Protein AF-A0A5C6AQI1-F1 (afdb_monomer_lite)

Sequence (149 aa):
MFELQLELLSVDSQEARRKAISALALGGSAATLGASMITVLMIALGFLLHEQADLTVGLSLLIVCAVTLVLIVTLAGIAFRLLRAASSALAETKSEFLENLRWIKATIISPDTSARNQLRSESYPDPVEANGRSYHAASTASPPFPKQR

Organism: NCBI:txid2714738

InterPro domains:
  IPR009937 Putative Actinobacterial Holin-X, holin superfamily III [PF07332] (2-105)

Secondary structure (DSSP, 8-state):
-HHHHHHHHHHHHHHHHHHHHHHHHHHHHHHHHHHHHHHHHHHHHHHHHHHHHT--HHHHHHHHHHHHHHHHHHHHHHHHHHHHHHHHHHHHHHHHHHHHHHHHHHHHH-GGG-HHHHHHHTTS--GGGTTSS-------PPPPPPPP-

Radius of gyration: 37.09 Å; chains: 1; bounding box: 64×40×115 Å

pLDDT: mean 79.41, std 15.71, range [46.97, 96.94]

Structure (mmCIF, N/CA/C/O backbone):
data_AF-A0A5C6AQI1-F1
#
_entry.id   AF-A0A5C6AQI1-F1
#
loop_
_atom_site.group_PDB
_atom_site.id
_atom_site.type_symbol
_atom_site.label_atom_id
_atom_site.label_alt_id
_atom_site.label_comp_id
_atom_site.label_asym_id
_atom_site.label_entity_id
_atom_site.label_seq_id
_atom_site.pdbx_PDB_ins_code
_atom_site.Cartn_x
_atom_site.Cartn_y
_atom_site.Cartn_z
_atom_site.occupancy
_atom_site.B_iso_or_equiv
_atom_site.auth_seq_id
_atom_site.auth_comp_id
_atom_site.auth_asym_id
_atom_site.auth_atom_id
_atom_site.pdbx_PDB_model_num
ATOM 1 N N . MET A 1 1 ? 24.741 11.919 -33.990 1.00 58.88 1 MET A N 1
ATOM 2 C CA . MET A 1 1 ? 23.283 11.649 -33.879 1.00 58.88 1 MET A CA 1
ATOM 3 C C . MET A 1 1 ? 22.924 10.908 -32.589 1.00 58.88 1 MET A C 1
ATOM 5 O O . MET A 1 1 ? 21.888 11.213 -32.023 1.00 58.88 1 MET A O 1
ATOM 9 N N . PHE A 1 2 ? 23.753 9.975 -32.099 1.00 71.56 2 PHE A N 1
ATOM 10 C CA . PHE A 1 2 ? 23.437 9.179 -30.901 1.00 71.56 2 PHE A CA 1
ATOM 11 C C . PHE A 1 2 ? 23.648 9.920 -29.561 1.00 71.56 2 PHE A C 1
ATOM 13 O O . PHE A 1 2 ? 22.877 9.714 -28.632 1.00 71.56 2 PHE A O 1
ATOM 20 N N . GLU A 1 3 ? 24.627 10.832 -29.469 1.00 75.69 3 GLU A N 1
ATOM 21 C CA . GLU A 1 3 ? 24.870 11.648 -28.259 1.00 75.69 3 GLU A CA 1
ATOM 22 C C . GLU A 1 3 ? 23.649 12.474 -27.837 1.00 75.69 3 GLU A C 1
ATOM 24 O O . GLU A 1 3 ? 23.249 12.428 -26.680 1.00 75.69 3 GLU A O 1
ATOM 29 N N . LEU A 1 4 ? 22.988 13.135 -28.792 1.00 73.25 4 LEU A N 1
ATOM 30 C CA . LEU A 1 4 ? 21.784 13.936 -28.536 1.00 73.25 4 LEU A CA 1
ATOM 31 C C . LEU A 1 4 ? 20.601 13.098 -28.019 1.00 73.25 4 LEU A C 1
ATOM 33 O O . LEU A 1 4 ? 19.808 13.574 -27.213 1.00 73.25 4 LEU A O 1
ATOM 37 N N . GLN A 1 5 ? 20.474 11.843 -28.461 1.00 75.25 5 GLN A N 1
ATOM 38 C CA . GLN A 1 5 ? 19.408 10.946 -27.998 1.00 75.25 5 GLN A CA 1
ATOM 39 C C . GLN A 1 5 ? 19.675 10.432 -26.577 1.00 75.25 5 GLN A C 1
ATOM 41 O O . GLN A 1 5 ? 18.743 10.310 -25.783 1.00 75.25 5 GLN A O 1
ATOM 46 N N . LEU A 1 6 ? 20.942 10.181 -26.231 1.00 79.81 6 LEU A N 1
ATOM 47 C CA . LEU A 1 6 ? 21.338 9.836 -24.863 1.00 79.81 6 LEU A CA 1
ATOM 48 C C . LEU A 1 6 ? 21.149 11.006 -23.894 1.00 79.81 6 LEU A C 1
ATOM 50 O O . LEU A 1 6 ? 20.737 10.791 -22.755 1.00 79.81 6 LEU A O 1
ATOM 54 N N . GLU A 1 7 ? 21.404 12.233 -24.341 1.00 83.94 7 GLU A N 1
ATOM 55 C CA . GLU A 1 7 ? 21.215 13.432 -23.525 1.00 83.94 7 GLU A CA 1
ATOM 56 C C . GLU A 1 7 ? 19.731 13.666 -23.199 1.00 83.94 7 GLU A C 1
ATOM 58 O O . GLU A 1 7 ? 19.378 13.852 -22.034 1.00 83.94 7 GLU A O 1
ATOM 63 N N . LEU A 1 8 ? 18.844 13.517 -24.190 1.00 85.06 8 LEU A N 1
ATOM 64 C CA . LEU A 1 8 ? 17.389 13.550 -23.991 1.00 85.06 8 LEU A CA 1
ATOM 65 C C . LEU A 1 8 ? 16.904 12.463 -23.020 1.00 85.06 8 LEU A C 1
ATOM 67 O O . LEU A 1 8 ? 16.111 12.748 -22.124 1.00 85.06 8 LEU A O 1
ATOM 71 N N . LEU A 1 9 ? 17.412 11.235 -23.154 1.00 82.81 9 LEU A N 1
ATOM 72 C CA . LEU A 1 9 ? 17.029 10.119 -22.285 1.00 82.81 9 LEU A CA 1
ATOM 73 C C . LEU A 1 9 ? 17.532 10.304 -20.843 1.00 82.81 9 LEU A C 1
ATOM 75 O O . LEU A 1 9 ? 16.841 9.947 -19.888 1.00 82.81 9 LEU A O 1
ATOM 79 N N . SER A 1 10 ? 18.713 10.903 -20.670 1.00 85.12 10 SER A N 1
ATOM 80 C CA . SER A 1 10 ? 19.253 11.263 -19.356 1.00 85.12 10 SER A CA 1
ATOM 81 C C . SER A 1 10 ? 18.373 12.300 -18.655 1.00 85.12 10 SER A C 1
ATOM 83 O O . SER A 1 10 ? 17.993 12.098 -17.498 1.00 85.12 10 SER A O 1
ATOM 85 N N . VAL A 1 11 ? 17.974 13.362 -19.363 1.00 86.88 11 VAL A N 1
ATOM 86 C CA . VAL A 1 11 ? 17.087 14.405 -18.820 1.00 86.88 11 VAL A CA 1
ATOM 87 C C . VAL A 1 11 ? 15.717 13.827 -18.452 1.00 86.88 11 VAL A C 1
ATOM 89 O O . VAL A 1 11 ? 15.241 14.052 -17.336 1.00 86.88 11 VAL A O 1
ATOM 92 N N . ASP A 1 12 ? 15.128 13.004 -19.324 1.00 84.62 12 ASP A N 1
ATOM 93 C CA . ASP A 1 12 ? 13.826 12.376 -19.063 1.00 84.62 12 ASP A CA 1
ATOM 94 C C . ASP A 1 12 ? 13.881 11.428 -17.849 1.00 84.62 12 ASP A C 1
ATOM 96 O O . ASP A 1 12 ? 13.004 11.440 -16.980 1.00 84.62 12 ASP A O 1
ATOM 100 N N . SER A 1 13 ? 14.982 10.682 -17.691 1.00 82.31 13 SER A N 1
ATOM 101 C CA . SER A 1 13 ? 15.189 9.816 -16.523 1.00 82.31 13 SER A CA 1
ATOM 102 C C . SER A 1 13 ? 15.266 10.593 -15.200 1.00 82.31 13 SER A C 1
ATOM 104 O O . SER A 1 13 ? 14.750 10.133 -14.174 1.00 82.31 13 SER A O 1
ATOM 106 N N . GLN A 1 14 ? 15.870 11.787 -15.202 1.00 88.62 14 GLN A N 1
ATOM 107 C CA . GLN A 1 14 ? 15.960 12.637 -14.014 1.00 88.62 14 GLN A CA 1
ATOM 108 C C . GLN A 1 14 ? 14.598 13.223 -13.641 1.00 88.62 14 GLN A C 1
ATOM 110 O O . GLN A 1 14 ? 14.233 13.226 -12.458 1.00 88.62 14 GLN A O 1
ATOM 115 N N . GLU A 1 15 ? 13.821 13.672 -14.628 1.00 88.94 15 GLU A N 1
ATOM 116 C CA . GLU A 1 15 ? 12.462 14.156 -14.392 1.00 88.94 15 GLU A CA 1
ATOM 117 C C . GLU A 1 15 ? 11.542 13.053 -13.870 1.00 88.94 15 GLU A C 1
ATOM 119 O O . GLU A 1 15 ? 10.841 13.256 -12.869 1.00 88.94 15 GLU A O 1
ATOM 124 N N . ALA A 1 16 ? 11.574 11.876 -14.499 1.00 85.56 16 ALA A N 1
ATOM 125 C CA . ALA A 1 16 ? 10.802 10.717 -14.073 1.00 85.56 16 ALA A CA 1
ATOM 126 C C . ALA A 1 16 ? 11.163 10.308 -12.639 1.00 85.56 16 ALA A C 1
ATOM 128 O O . ALA A 1 16 ? 10.276 10.109 -11.803 1.00 85.56 16 ALA A O 1
ATOM 129 N N . ARG A 1 17 ? 12.461 10.271 -12.308 1.00 89.06 17 ARG A N 1
ATOM 130 C CA . ARG A 1 17 ? 12.933 9.970 -10.951 1.00 89.06 17 ARG A CA 1
ATOM 131 C C . ARG A 1 17 ? 12.435 10.993 -9.933 1.00 89.06 1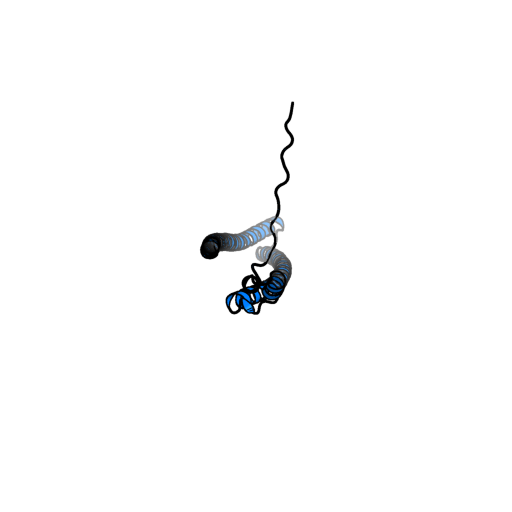7 ARG A C 1
ATOM 133 O O . ARG A 1 17 ? 11.979 10.598 -8.861 1.00 89.06 17 ARG A O 1
ATOM 140 N N . ARG A 1 18 ? 12.492 12.292 -10.245 1.00 90.81 18 ARG A N 1
ATOM 141 C CA . ARG A 1 18 ? 12.015 13.345 -9.332 1.00 90.81 18 ARG A CA 1
ATOM 142 C C . ARG A 1 18 ? 10.517 13.209 -9.070 1.00 90.81 18 ARG A C 1
ATOM 144 O O . ARG A 1 18 ? 10.103 13.228 -7.913 1.00 90.81 18 ARG A O 1
ATOM 151 N N . LYS A 1 19 ? 9.724 12.999 -10.126 1.00 88.56 19 LYS A N 1
ATOM 152 C CA . LYS A 1 19 ? 8.274 12.769 -10.022 1.00 88.56 19 LYS A CA 1
ATOM 153 C C . LYS A 1 19 ? 7.966 11.519 -9.192 1.00 88.56 19 LYS A C 1
ATOM 155 O O . LYS A 1 19 ? 7.110 11.581 -8.314 1.00 88.56 19 LYS A O 1
ATOM 160 N N . ALA A 1 20 ? 8.703 10.428 -9.399 1.00 88.06 20 ALA A N 1
ATOM 161 C CA . ALA A 1 20 ? 8.543 9.198 -8.625 1.00 88.06 20 ALA A CA 1
ATOM 162 C C . ALA A 1 20 ? 8.859 9.398 -7.134 1.00 88.06 20 ALA A C 1
ATOM 164 O O . ALA A 1 20 ? 8.094 8.950 -6.284 1.00 88.06 20 ALA A O 1
ATOM 165 N N . ILE A 1 21 ? 9.940 10.112 -6.800 1.00 92.81 21 ILE A N 1
ATOM 166 C CA . ILE A 1 21 ? 10.298 10.410 -5.403 1.00 92.81 21 ILE A CA 1
ATOM 167 C C . ILE A 1 21 ? 9.224 11.281 -4.744 1.00 92.81 21 ILE A C 1
ATOM 169 O O . ILE A 1 21 ? 8.803 10.982 -3.628 1.00 92.81 21 ILE A O 1
ATOM 173 N N . SER A 1 22 ? 8.744 12.326 -5.423 1.00 91.12 22 SER A N 1
ATOM 174 C CA . SER A 1 22 ? 7.669 13.174 -4.894 1.00 91.12 22 SER A CA 1
ATOM 175 C C . SER A 1 22 ? 6.368 12.397 -4.691 1.00 91.12 22 SER A C 1
ATOM 177 O O . SER A 1 22 ? 5.730 12.549 -3.651 1.00 91.12 22 SER A O 1
ATOM 179 N N . ALA A 1 23 ? 5.996 11.532 -5.638 1.00 89.38 23 ALA A N 1
ATOM 180 C CA . ALA A 1 23 ? 4.824 10.670 -5.512 1.00 89.38 23 ALA A CA 1
ATOM 181 C C . ALA A 1 23 ? 4.963 9.678 -4.347 1.00 89.38 23 ALA A C 1
ATOM 183 O O . ALA A 1 23 ? 4.015 9.496 -3.590 1.00 89.38 23 ALA A O 1
ATOM 184 N N . LEU A 1 24 ? 6.146 9.087 -4.155 1.00 93.00 24 LEU A N 1
ATOM 185 C CA . LEU A 1 24 ? 6.429 8.208 -3.017 1.00 93.00 24 LEU A CA 1
ATOM 186 C C . LEU A 1 24 ? 6.370 8.954 -1.682 1.00 93.00 24 LEU A C 1
ATOM 188 O O . LEU A 1 24 ? 5.805 8.433 -0.725 1.00 93.00 24 LEU A O 1
ATOM 192 N N . ALA A 1 25 ? 6.913 10.171 -1.610 1.00 94.06 25 ALA A N 1
ATOM 193 C CA . ALA A 1 25 ? 6.890 10.978 -0.394 1.00 94.06 25 ALA A CA 1
ATOM 194 C C . ALA A 1 25 ? 5.460 11.394 -0.012 1.00 94.06 25 ALA A C 1
ATOM 196 O O . ALA A 1 25 ? 5.058 11.213 1.135 1.00 94.06 25 ALA A O 1
ATOM 197 N N . LEU A 1 26 ? 4.683 11.902 -0.977 1.00 93.44 26 LEU A N 1
ATOM 198 C CA . LEU A 1 26 ? 3.281 12.286 -0.773 1.00 93.44 26 LEU A CA 1
ATOM 199 C C . LEU A 1 26 ? 2.387 11.076 -0.494 1.00 93.44 26 LEU A C 1
ATOM 201 O O . LEU A 1 26 ? 1.540 11.123 0.391 1.00 93.44 26 LEU A O 1
ATOM 205 N N . GLY A 1 27 ? 2.582 9.979 -1.225 1.00 91.44 27 GLY A N 1
ATOM 206 C CA . GLY A 1 27 ? 1.845 8.739 -1.002 1.00 91.44 27 GLY A CA 1
ATOM 207 C C . GLY A 1 27 ? 2.151 8.140 0.369 1.00 91.44 27 GLY A C 1
ATOM 208 O O . GLY A 1 27 ? 1.236 7.736 1.081 1.00 91.44 27 GLY A O 1
ATOM 209 N N . GLY A 1 28 ? 3.424 8.141 0.772 1.00 92.50 28 GLY A N 1
ATOM 210 C CA . GLY A 1 28 ? 3.859 7.674 2.085 1.00 92.50 28 GLY A CA 1
ATOM 211 C C . GLY A 1 28 ? 3.282 8.510 3.226 1.00 92.50 28 GLY A C 1
ATOM 212 O O . GLY A 1 28 ? 2.757 7.941 4.180 1.00 92.50 28 GLY A O 1
ATOM 213 N N . SER A 1 29 ? 3.318 9.842 3.121 1.00 92.38 29 SER A N 1
ATOM 214 C CA . SER A 1 29 ? 2.749 10.724 4.148 1.00 92.38 29 SER A CA 1
ATOM 215 C C . SER A 1 29 ? 1.223 10.641 4.218 1.00 92.38 29 SER A C 1
ATOM 217 O O . SER A 1 29 ? 0.660 10.595 5.309 1.00 92.38 29 SER A O 1
ATOM 219 N N . ALA A 1 30 ? 0.538 10.553 3.077 1.00 90.44 30 ALA A N 1
ATOM 220 C CA . ALA A 1 30 ? -0.904 10.330 3.048 1.00 90.44 30 ALA A CA 1
ATOM 221 C C . ALA A 1 30 ? -1.277 8.979 3.678 1.00 90.44 30 ALA A C 1
ATOM 223 O O . ALA A 1 30 ? -2.241 8.902 4.438 1.00 90.44 30 ALA A O 1
ATOM 224 N N . ALA A 1 31 ? -0.497 7.925 3.415 1.00 90.00 31 ALA A N 1
ATOM 225 C CA . ALA A 1 31 ? -0.724 6.605 3.994 1.00 90.00 31 ALA A CA 1
ATOM 226 C C . ALA A 1 31 ? -0.525 6.593 5.518 1.00 90.00 31 ALA A C 1
ATOM 228 O O . ALA A 1 31 ? -1.354 6.023 6.228 1.00 90.00 31 ALA A O 1
ATOM 229 N N . THR A 1 32 ? 0.527 7.236 6.038 1.00 92.00 32 THR A N 1
ATOM 230 C CA . THR A 1 32 ? 0.760 7.306 7.491 1.00 92.00 32 THR A CA 1
ATOM 231 C C . THR A 1 32 ? -0.311 8.131 8.195 1.00 92.00 32 THR A C 1
ATOM 233 O O . THR A 1 32 ? -0.861 7.674 9.195 1.00 92.00 32 THR A O 1
ATOM 236 N N . LEU A 1 33 ? -0.673 9.295 7.646 1.00 91.81 33 LEU A N 1
ATOM 237 C CA . LEU A 1 33 ? -1.749 10.129 8.188 1.00 91.81 33 LEU A CA 1
ATOM 238 C C . LEU A 1 33 ? -3.101 9.413 8.144 1.00 91.81 33 LEU A C 1
ATOM 240 O O . LEU A 1 33 ? -3.837 9.427 9.130 1.00 91.81 33 LEU A O 1
ATOM 244 N N . GLY A 1 34 ? -3.411 8.740 7.034 1.00 89.81 34 GLY A N 1
ATOM 245 C CA . GLY A 1 34 ? -4.622 7.935 6.899 1.00 89.81 34 GLY A CA 1
ATOM 246 C C . GLY A 1 34 ? -4.681 6.813 7.935 1.00 89.81 34 GLY A C 1
ATOM 247 O O . GLY A 1 34 ? -5.700 6.647 8.602 1.00 89.81 34 GLY A O 1
ATOM 248 N N . ALA A 1 35 ? -3.572 6.097 8.144 1.00 89.75 35 ALA A N 1
ATOM 249 C CA . ALA A 1 35 ? -3.486 5.052 9.162 1.00 89.75 35 ALA A CA 1
ATOM 250 C C . ALA A 1 35 ? -3.712 5.601 10.582 1.00 89.75 35 ALA A C 1
ATOM 252 O O . ALA A 1 35 ? -4.447 4.996 11.363 1.00 89.75 35 ALA A O 1
ATOM 253 N N . SER A 1 36 ? -3.144 6.766 10.910 1.00 92.19 36 SER A N 1
ATOM 254 C CA . SER A 1 36 ? -3.382 7.431 12.198 1.00 92.19 36 SER A CA 1
ATOM 255 C C . SER A 1 36 ? -4.827 7.909 12.362 1.00 92.19 36 SER A C 1
ATOM 257 O O . SER A 1 36 ? -5.379 7.837 13.454 1.00 92.19 36 SER A O 1
ATOM 259 N N . MET A 1 37 ? -5.474 8.373 11.293 1.00 93.00 37 MET A N 1
ATOM 260 C CA . MET A 1 37 ? -6.872 8.803 11.361 1.00 93.00 37 MET A CA 1
ATOM 261 C C . MET A 1 37 ? -7.821 7.623 11.603 1.00 93.00 37 MET A C 1
ATOM 263 O O . MET A 1 37 ? -8.800 7.768 12.334 1.00 93.00 37 MET A O 1
ATOM 267 N N . ILE A 1 38 ? -7.509 6.443 11.053 1.00 92.56 38 ILE A N 1
ATOM 268 C CA . ILE A 1 38 ? -8.295 5.221 11.272 1.00 92.56 38 ILE A CA 1
ATOM 269 C C . ILE A 1 38 ? -8.327 4.846 12.759 1.00 92.56 38 ILE A C 1
ATOM 271 O O . ILE A 1 38 ? -9.396 4.510 13.264 1.00 92.56 38 ILE A O 1
ATOM 275 N N . THR A 1 39 ? -7.210 4.943 13.489 1.00 91.62 39 THR A N 1
ATOM 276 C CA . THR A 1 39 ? -7.193 4.585 14.921 1.00 91.62 39 THR A CA 1
ATOM 277 C C . THR A 1 39 ? -8.046 5.536 15.760 1.00 91.62 39 THR A C 1
ATOM 279 O O . THR A 1 39 ? -8.813 5.084 16.609 1.00 91.62 39 THR A O 1
ATOM 282 N N . VAL A 1 40 ? -7.983 6.842 15.482 1.00 94.25 40 VAL A N 1
ATOM 283 C CA . VAL A 1 40 ? -8.838 7.845 16.140 1.00 94.25 40 VAL A CA 1
ATOM 284 C C . VAL A 1 40 ? -10.311 7.602 15.809 1.00 94.25 40 VAL A C 1
ATOM 286 O O . VAL A 1 40 ? -11.158 7.639 16.702 1.00 94.25 40 VAL A O 1
ATOM 289 N N . LEU A 1 41 ? -10.620 7.292 14.547 1.00 93.50 41 LEU A N 1
ATOM 290 C CA . LEU A 1 41 ? -11.980 6.997 14.105 1.00 93.50 41 LEU A CA 1
ATOM 291 C C . LEU A 1 41 ? -12.547 5.745 14.788 1.00 93.50 41 LEU A C 1
ATOM 293 O O . LEU A 1 41 ? -13.707 5.755 15.188 1.00 93.50 41 LEU A O 1
ATOM 297 N N . MET A 1 42 ? -11.744 4.693 14.971 1.00 92.75 42 MET A N 1
ATOM 298 C CA . MET A 1 42 ? -12.161 3.490 15.703 1.00 92.75 42 MET A CA 1
ATOM 299 C C . MET A 1 42 ? -12.533 3.801 17.155 1.00 92.75 42 MET A C 1
ATOM 301 O O . MET A 1 42 ? -13.546 3.307 17.648 1.00 92.75 42 MET A O 1
ATOM 305 N N . ILE A 1 43 ? -11.745 4.639 17.834 1.00 94.25 43 ILE A N 1
ATOM 306 C CA . ILE A 1 43 ? -12.041 5.061 19.209 1.00 94.25 43 ILE A CA 1
ATOM 307 C C . ILE A 1 43 ? -13.345 5.868 19.237 1.00 94.25 43 ILE A C 1
ATOM 309 O O . ILE A 1 43 ? -14.237 5.554 20.024 1.00 94.25 43 ILE A O 1
ATOM 313 N N . ALA A 1 44 ? -13.489 6.855 18.348 1.00 94.56 44 ALA A N 1
ATOM 314 C CA . ALA A 1 44 ? -14.693 7.680 18.252 1.00 94.56 44 ALA A CA 1
ATOM 315 C C . ALA A 1 44 ? -15.953 6.843 17.961 1.00 94.56 44 ALA A C 1
ATOM 317 O O . ALA A 1 44 ? -16.981 7.034 18.607 1.00 94.56 44 ALA A O 1
ATOM 318 N N . LEU A 1 45 ? -15.862 5.871 17.047 1.00 94.44 45 LEU A N 1
ATOM 319 C CA . LEU A 1 45 ? -16.945 4.929 16.751 1.00 94.44 45 LEU A CA 1
ATOM 320 C C . LEU A 1 45 ? -17.285 4.039 17.948 1.00 94.44 45 LEU A C 1
ATOM 322 O O . LEU A 1 45 ? -18.458 3.759 18.178 1.00 94.44 45 LEU A O 1
ATOM 326 N N . GLY A 1 46 ? -16.287 3.607 18.720 1.00 93.94 46 GLY A N 1
ATOM 327 C CA . GLY A 1 46 ? -16.510 2.827 19.936 1.00 93.94 46 GLY A CA 1
ATOM 328 C C . GLY A 1 46 ? -17.318 3.595 20.979 1.00 93.94 46 GLY A C 1
ATOM 329 O O . GLY A 1 46 ? -18.261 3.045 21.547 1.00 93.94 46 GLY A O 1
ATOM 330 N N . PHE A 1 47 ? -16.996 4.875 21.182 1.00 95.00 47 PHE A N 1
ATOM 331 C CA . PHE A 1 47 ? -17.767 5.753 22.066 1.00 95.00 47 PHE A CA 1
ATOM 332 C C . PHE A 1 47 ? -19.174 6.030 21.533 1.00 95.00 47 PHE A C 1
ATOM 334 O O . PHE A 1 47 ? -20.136 5.927 22.287 1.00 95.00 47 PHE A O 1
ATOM 341 N N . LEU A 1 48 ? -19.311 6.295 20.233 1.00 94.81 48 LEU A N 1
ATOM 342 C CA . LEU A 1 48 ? -20.619 6.507 19.611 1.00 94.81 48 LEU A CA 1
ATOM 343 C C . LEU A 1 48 ? -21.524 5.271 19.747 1.00 94.81 48 LEU A C 1
ATOM 345 O O . LEU A 1 48 ? -22.714 5.390 20.025 1.00 94.81 48 LEU A O 1
ATOM 349 N N . LEU A 1 49 ? -20.961 4.072 19.575 1.00 94.19 49 LEU A N 1
ATOM 350 C CA . LEU A 1 49 ? -21.696 2.816 19.723 1.00 94.19 49 LEU A CA 1
ATOM 351 C C . LEU A 1 49 ? -22.072 2.543 21.184 1.00 94.19 49 LEU A C 1
ATOM 353 O O . LEU A 1 49 ? -23.158 2.038 21.448 1.00 94.19 49 LEU A O 1
ATOM 357 N N . HIS A 1 50 ? -21.188 2.879 22.127 1.00 95.31 50 HIS A N 1
ATOM 358 C CA . HIS A 1 50 ? -21.482 2.825 23.559 1.00 95.31 50 HIS A CA 1
ATOM 359 C C . HIS A 1 50 ? -22.701 3.681 23.920 1.00 95.31 50 HIS A C 1
ATOM 361 O O . HIS A 1 50 ? -23.606 3.171 24.573 1.00 95.31 50 HIS A O 1
ATOM 367 N N . GLU A 1 51 ? -22.751 4.923 23.439 1.00 94.19 51 GLU A N 1
ATOM 368 C CA . GLU A 1 51 ? -23.838 5.859 23.740 1.00 94.19 51 GLU A CA 1
ATOM 369 C C . GLU A 1 51 ? -25.181 5.420 23.137 1.00 94.19 51 GLU A C 1
ATOM 371 O O . GLU A 1 51 ? -26.216 5.523 23.786 1.00 94.19 51 GLU A O 1
ATOM 376 N N . GLN A 1 52 ? -25.174 4.877 21.917 1.00 96.50 52 GLN A N 1
ATOM 377 C CA . GLN A 1 52 ? -26.412 4.513 21.218 1.00 96.50 52 GLN A CA 1
ATOM 378 C C . GLN A 1 52 ? -26.980 3.144 21.607 1.00 96.50 52 GLN A C 1
ATOM 380 O O . GLN A 1 52 ? -28.182 2.919 21.476 1.00 96.50 52 GLN A O 1
ATOM 385 N N . ALA A 1 53 ? -26.130 2.203 22.024 1.00 94.25 53 ALA A N 1
ATOM 386 C CA . ALA A 1 53 ? -26.534 0.822 22.294 1.00 94.25 53 ALA A CA 1
ATOM 387 C C . ALA A 1 53 ? -26.586 0.474 23.791 1.00 94.25 53 ALA A C 1
ATOM 389 O O . ALA A 1 53 ? -26.877 -0.674 24.123 1.00 94.25 53 ALA A O 1
ATOM 390 N N . ASP A 1 54 ? -26.278 1.434 24.673 1.00 94.69 54 ASP A N 1
ATOM 391 C CA . ASP A 1 54 ? -26.238 1.271 26.138 1.00 94.69 54 ASP A CA 1
ATOM 392 C C . ASP A 1 54 ? -25.353 0.081 26.586 1.00 94.69 54 ASP A C 1
ATOM 394 O O . ASP A 1 54 ? -25.582 -0.609 27.582 1.00 94.69 54 ASP A O 1
ATOM 398 N N . LEU A 1 55 ? -24.328 -0.212 25.779 1.00 93.62 55 LEU A N 1
ATOM 399 C CA . LEU A 1 55 ? -23.372 -1.296 26.000 1.00 93.62 55 LEU A CA 1
ATOM 400 C C . LEU A 1 55 ? -22.297 -0.861 26.994 1.00 93.62 55 LEU A C 1
ATOM 402 O O . LEU A 1 55 ? -22.107 0.320 27.240 1.00 93.62 55 LEU A O 1
ATOM 406 N N . THR A 1 56 ? -21.496 -1.785 27.522 1.00 95.75 56 THR A N 1
ATOM 407 C CA . THR A 1 56 ? -20.280 -1.379 28.244 1.00 95.75 56 THR A CA 1
ATOM 408 C C . THR A 1 56 ? -19.228 -0.858 27.260 1.00 95.75 56 THR A C 1
ATOM 410 O O . THR A 1 56 ? -19.085 -1.385 26.156 1.00 95.75 56 THR A O 1
ATOM 413 N N . VAL A 1 57 ? -18.441 0.145 27.670 1.00 93.88 57 VAL A N 1
ATOM 414 C CA . VAL A 1 57 ? -17.388 0.760 26.830 1.00 93.88 57 VAL A CA 1
ATOM 415 C C . VAL A 1 57 ? -16.448 -0.293 26.230 1.00 93.88 57 VAL A C 1
ATOM 417 O O . VAL A 1 57 ? -16.098 -0.230 25.051 1.00 93.88 57 VAL A O 1
ATOM 420 N N . GLY A 1 58 ? -16.073 -1.299 27.028 1.00 93.62 58 GLY A N 1
ATOM 421 C CA . GLY A 1 58 ? -15.203 -2.385 26.581 1.00 93.62 58 GLY A CA 1
ATOM 422 C C . GLY A 1 58 ? -15.816 -3.222 25.456 1.00 93.62 58 GLY A C 1
ATOM 423 O O . GLY A 1 58 ? -15.122 -3.545 24.494 1.00 93.62 58 GLY A O 1
ATOM 424 N N . LEU A 1 59 ? -17.113 -3.537 25.538 1.00 94.88 59 LEU A N 1
ATOM 425 C CA . LEU A 1 59 ? -17.802 -4.346 24.531 1.00 94.88 59 LEU A CA 1
ATOM 426 C C . LEU A 1 59 ? -17.963 -3.563 23.218 1.00 94.88 59 LEU A C 1
ATOM 428 O O . LEU A 1 59 ? -17.675 -4.103 22.150 1.00 94.88 59 LEU A O 1
ATOM 432 N N . SER A 1 60 ? -18.307 -2.274 23.290 1.00 95.00 60 SER A N 1
ATOM 433 C CA . SER A 1 60 ? -18.405 -1.407 22.107 1.00 95.00 60 SER A CA 1
ATOM 434 C C . SER A 1 60 ? -17.080 -1.281 21.355 1.00 95.00 60 SER A C 1
ATOM 436 O O . SER A 1 60 ? -17.045 -1.446 20.134 1.00 95.00 60 SER A O 1
ATOM 438 N N . LEU A 1 61 ? -15.971 -1.054 22.070 1.00 92.81 61 LEU A N 1
ATOM 439 C CA . LEU A 1 61 ? -14.638 -0.996 21.459 1.00 92.81 61 LEU A CA 1
ATOM 440 C C . LEU A 1 61 ? -14.235 -2.337 20.831 1.00 92.81 61 LEU A C 1
ATOM 442 O O . LEU A 1 61 ? -13.630 -2.351 19.758 1.00 92.81 61 LEU 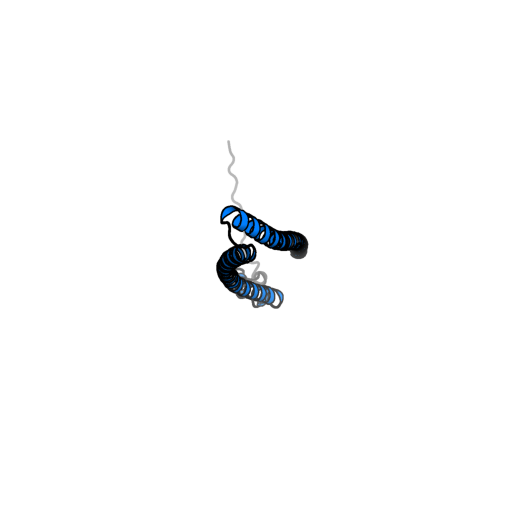A O 1
ATOM 446 N N . LEU A 1 62 ? -14.596 -3.460 21.461 1.00 94.25 62 LEU A N 1
ATOM 447 C CA . LEU A 1 62 ? -14.301 -4.796 20.942 1.00 94.25 62 LEU A CA 1
ATOM 448 C C . LEU A 1 62 ? -15.072 -5.076 19.644 1.00 94.25 62 LEU A C 1
ATOM 450 O O . LEU A 1 62 ? -14.470 -5.556 18.682 1.00 94.25 62 LEU A O 1
ATOM 454 N N . ILE A 1 63 ? -16.360 -4.717 19.575 1.00 95.00 63 ILE A N 1
ATOM 455 C CA . ILE A 1 63 ? -17.168 -4.846 18.350 1.00 95.00 63 ILE A CA 1
ATOM 456 C C . ILE A 1 63 ? -16.566 -4.016 17.216 1.00 95.00 63 ILE A C 1
ATOM 458 O O . I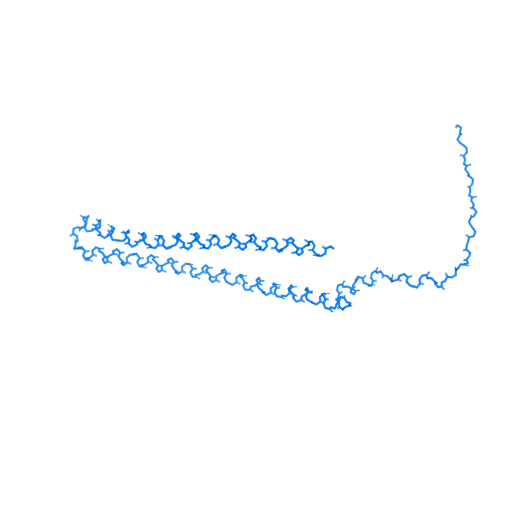LE A 1 63 ? -16.340 -4.547 16.127 1.00 95.00 63 ILE A O 1
ATOM 462 N N . VAL A 1 64 ? -16.278 -2.733 17.462 1.00 95.56 64 VAL A N 1
ATOM 463 C CA . VAL A 1 64 ? -15.691 -1.858 16.435 1.00 95.56 64 VAL A CA 1
ATOM 464 C C . VAL A 1 64 ? -14.351 -2.418 15.964 1.00 95.56 64 VAL A C 1
ATOM 466 O O . VAL A 1 64 ? -14.128 -2.526 14.761 1.00 95.56 64 VAL A O 1
ATOM 469 N N . CYS A 1 65 ? -13.498 -2.869 16.888 1.00 92.44 65 CYS A N 1
ATOM 470 C CA . CYS A 1 65 ? -12.225 -3.501 16.556 1.00 92.44 65 CYS A CA 1
ATOM 471 C C . CYS A 1 65 ? -12.397 -4.742 15.670 1.00 92.44 65 CYS A C 1
ATOM 473 O O . CYS A 1 65 ? -11.735 -4.853 14.637 1.00 92.44 65 CYS A O 1
ATOM 475 N N . ALA A 1 66 ? -13.323 -5.639 16.019 1.00 95.06 66 ALA A N 1
ATOM 476 C CA . ALA A 1 66 ? -13.601 -6.840 15.238 1.00 95.06 66 ALA A CA 1
ATOM 477 C C . ALA A 1 66 ? -14.086 -6.505 13.817 1.00 95.06 66 ALA A C 1
ATOM 479 O O . ALA A 1 66 ? -13.584 -7.070 12.843 1.00 95.06 66 ALA A O 1
ATOM 480 N N . VAL A 1 67 ? -15.010 -5.550 13.678 1.00 95.69 67 VAL A N 1
ATOM 481 C CA . VAL A 1 67 ? -15.525 -5.114 12.370 1.00 95.69 67 VAL A CA 1
ATOM 482 C C . VAL A 1 67 ? -14.418 -4.478 11.528 1.00 95.69 67 VAL A C 1
ATOM 484 O O . VAL A 1 67 ? -14.244 -4.840 10.362 1.00 95.69 67 VAL A O 1
ATOM 487 N N . THR A 1 68 ? -13.626 -3.571 12.104 1.00 91.81 68 THR A N 1
ATOM 488 C CA . THR A 1 68 ? -12.523 -2.927 11.380 1.00 91.81 68 THR A CA 1
ATOM 489 C C . THR A 1 68 ? -11.449 -3.934 10.972 1.00 91.81 68 THR A C 1
ATOM 491 O O . THR A 1 68 ? -10.936 -3.850 9.857 1.00 91.81 68 THR A O 1
ATOM 494 N N . LEU A 1 69 ? -11.144 -4.927 11.810 1.00 92.19 69 LEU A N 1
ATOM 495 C CA . LEU A 1 69 ? -10.197 -5.991 11.474 1.00 92.19 69 LEU A CA 1
ATOM 496 C C . LEU A 1 69 ? -10.663 -6.799 10.253 1.00 92.19 69 LEU A C 1
ATOM 498 O O . LEU A 1 69 ? -9.873 -7.041 9.341 1.00 92.19 69 LEU A O 1
ATOM 502 N N . VAL A 1 70 ? -11.946 -7.167 10.190 1.00 96.94 70 VAL A N 1
ATOM 503 C CA . VAL A 1 70 ? -12.520 -7.871 9.027 1.00 96.94 70 VAL A CA 1
ATOM 504 C C . VAL A 1 70 ? -12.399 -7.023 7.755 1.00 96.94 70 VAL A C 1
ATOM 506 O O . VAL A 1 70 ? -12.000 -7.530 6.700 1.00 96.94 70 VAL A O 1
ATOM 509 N N . LEU A 1 71 ? -12.671 -5.719 7.844 1.00 94.00 71 LEU A N 1
ATOM 510 C CA . LEU A 1 71 ? -12.494 -4.795 6.719 1.00 94.00 71 LEU A CA 1
ATOM 511 C C . LEU A 1 71 ? -11.026 -4.698 6.277 1.00 94.00 71 LEU A C 1
ATOM 513 O O . LEU A 1 71 ? -10.738 -4.760 5.083 1.00 94.00 71 LEU A O 1
ATOM 517 N N . ILE A 1 72 ? -10.083 -4.615 7.216 1.00 91.25 72 ILE A N 1
ATOM 518 C CA . ILE A 1 72 ? -8.650 -4.571 6.896 1.00 91.25 72 ILE A CA 1
ATOM 519 C C . ILE A 1 72 ? -8.211 -5.865 6.203 1.00 91.25 72 ILE A C 1
ATOM 521 O O . ILE A 1 72 ? -7.534 -5.804 5.178 1.00 91.25 72 ILE A O 1
ATOM 525 N N . VAL A 1 73 ? -8.610 -7.033 6.713 1.00 95.12 73 VAL A N 1
ATOM 526 C CA . VAL A 1 73 ? -8.241 -8.334 6.130 1.00 95.12 73 VAL A CA 1
ATOM 527 C C . VAL A 1 73 ? -8.782 -8.480 4.706 1.00 95.12 73 VAL A C 1
ATOM 529 O O . VAL A 1 73 ? -8.063 -8.938 3.814 1.00 95.12 73 VAL A O 1
ATOM 532 N N . THR A 1 74 ? -10.026 -8.063 4.462 1.00 96.69 74 THR A N 1
ATOM 533 C CA . THR A 1 74 ? -10.632 -8.127 3.121 1.00 96.69 74 THR A CA 1
ATOM 534 C C . THR A 1 74 ? -9.938 -7.187 2.135 1.00 96.69 74 THR A C 1
ATOM 536 O O . THR A 1 74 ? -9.559 -7.623 1.044 1.00 96.69 74 THR A O 1
ATOM 539 N N . LEU A 1 75 ? -9.682 -5.936 2.530 1.00 93.62 75 LEU A N 1
ATOM 540 C CA . LEU A 1 75 ? -8.941 -4.968 1.716 1.00 93.62 75 LEU A CA 1
ATOM 541 C C . LEU A 1 75 ? -7.507 -5.430 1.438 1.00 93.62 75 LEU A C 1
ATOM 543 O O . LEU A 1 75 ? -7.064 -5.384 0.290 1.00 93.62 75 LEU A O 1
ATOM 547 N N . ALA A 1 76 ? -6.798 -5.935 2.451 1.00 89.62 76 ALA A N 1
ATOM 548 C CA . ALA A 1 76 ? -5.448 -6.472 2.299 1.00 89.62 76 ALA A CA 1
ATOM 549 C C . ALA A 1 76 ? -5.422 -7.667 1.334 1.00 89.62 76 ALA A C 1
ATOM 551 O O . ALA A 1 76 ? -4.537 -7.757 0.483 1.00 89.62 76 ALA A O 1
ATOM 552 N N . GLY A 1 77 ? -6.423 -8.550 1.401 1.00 94.88 77 GLY A N 1
ATOM 553 C CA . GLY A 1 77 ? -6.574 -9.662 0.463 1.00 94.88 77 GLY A CA 1
ATOM 554 C C . GLY A 1 77 ? -6.770 -9.205 -0.988 1.00 94.88 77 GLY A C 1
ATOM 555 O O . GLY A 1 77 ? -6.163 -9.773 -1.900 1.00 94.88 77 GLY A O 1
ATOM 556 N N . ILE A 1 7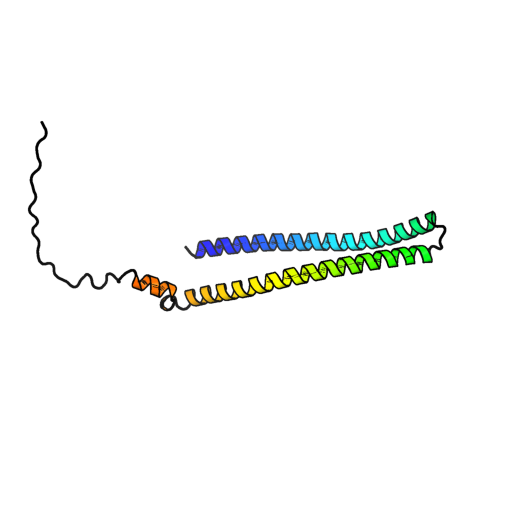8 ? -7.576 -8.163 -1.217 1.00 95.50 78 ILE A N 1
ATOM 557 C CA . ILE A 1 78 ? -7.773 -7.568 -2.550 1.00 95.50 78 ILE A CA 1
ATOM 558 C C . ILE A 1 78 ? -6.479 -6.907 -3.036 1.00 95.50 78 ILE A C 1
ATOM 560 O O . ILE A 1 78 ? -6.027 -7.189 -4.148 1.00 95.50 78 ILE A O 1
ATOM 564 N N . ALA A 1 79 ? -5.846 -6.085 -2.198 1.00 89.69 79 ALA A N 1
ATOM 565 C CA . ALA A 1 79 ? -4.592 -5.411 -2.522 1.00 89.69 79 ALA A CA 1
ATOM 566 C C . ALA A 1 79 ? -3.487 -6.415 -2.880 1.00 89.69 79 ALA A C 1
ATOM 568 O O . ALA A 1 79 ? -2.788 -6.243 -3.877 1.00 89.69 79 ALA A O 1
ATOM 569 N N . PHE A 1 80 ? -3.377 -7.513 -2.130 1.00 94.00 80 PHE A N 1
ATOM 570 C CA . PHE A 1 80 ? -2.417 -8.577 -2.407 1.00 94.00 80 PHE A CA 1
ATOM 571 C C . PHE A 1 80 ? -2.673 -9.269 -3.754 1.00 94.00 80 PHE A C 1
ATOM 573 O O . PHE A 1 80 ? -1.729 -9.562 -4.491 1.00 94.00 80 PHE A O 1
ATOM 580 N N . ARG A 1 81 ? -3.942 -9.502 -4.117 1.00 94.50 81 ARG A N 1
ATOM 581 C CA . ARG A 1 81 ? -4.306 -10.051 -5.435 1.00 94.50 81 ARG A CA 1
ATOM 582 C C . ARG A 1 81 ? -3.917 -9.108 -6.571 1.00 94.50 81 ARG A C 1
ATOM 584 O O . ARG A 1 81 ? -3.310 -9.559 -7.540 1.00 94.50 81 ARG A O 1
ATOM 591 N N . LEU A 1 82 ? -4.212 -7.817 -6.432 1.00 90.06 82 LEU A N 1
ATOM 592 C CA . LEU A 1 82 ? -3.840 -6.805 -7.424 1.00 90.06 82 LEU A CA 1
ATOM 593 C C . LEU A 1 82 ? -2.320 -6.675 -7.557 1.00 90.06 82 LEU A C 1
ATOM 595 O O . LEU A 1 82 ? -1.800 -6.629 -8.670 1.00 90.06 82 LEU A O 1
ATOM 599 N N . LEU A 1 83 ? -1.597 -6.697 -6.436 1.00 89.50 83 LEU A N 1
ATOM 600 C CA . LEU A 1 83 ? -0.139 -6.633 -6.432 1.00 89.50 83 LEU A CA 1
ATOM 601 C C . LEU A 1 83 ? 0.489 -7.850 -7.126 1.00 89.50 83 LEU A C 1
ATOM 603 O O . LEU A 1 83 ? 1.460 -7.700 -7.869 1.00 89.50 83 LEU A O 1
ATOM 607 N N . ARG A 1 84 ? -0.079 -9.048 -6.931 1.00 90.69 84 ARG A N 1
ATOM 608 C CA . ARG A 1 84 ? 0.340 -10.259 -7.653 1.00 90.69 84 ARG A CA 1
ATOM 609 C C . ARG A 1 84 ? 0.104 -10.144 -9.156 1.00 90.69 84 ARG A C 1
ATOM 611 O O . ARG A 1 84 ? 1.005 -10.478 -9.920 1.00 90.69 84 ARG A O 1
ATOM 618 N N . ALA A 1 85 ? -1.060 -9.645 -9.572 1.00 86.94 85 ALA A N 1
ATOM 619 C CA . ALA A 1 85 ? -1.368 -9.435 -10.986 1.00 86.94 85 ALA A CA 1
ATOM 620 C C . ALA A 1 85 ? -0.396 -8.428 -11.630 1.00 86.94 85 ALA A C 1
ATOM 622 O O . ALA A 1 85 ? 0.201 -8.721 -12.664 1.00 86.94 85 ALA A O 1
ATOM 623 N N . ALA A 1 86 ? -0.151 -7.293 -10.969 1.00 85.69 86 ALA A N 1
ATOM 624 C CA . ALA A 1 86 ? 0.804 -6.288 -11.434 1.00 85.69 86 ALA A CA 1
ATOM 625 C C . ALA A 1 86 ? 2.242 -6.832 -11.503 1.00 85.69 86 ALA A C 1
ATOM 627 O O . ALA A 1 86 ? 2.958 -6.585 -12.470 1.00 85.69 86 ALA A O 1
ATOM 628 N N . SER A 1 87 ? 2.661 -7.616 -10.506 1.00 85.06 87 SER A N 1
ATOM 629 C CA . SER A 1 87 ? 3.995 -8.233 -10.493 1.00 85.06 87 SER A CA 1
ATOM 630 C C . SER A 1 87 ? 4.174 -9.258 -11.614 1.00 85.06 87 SER A C 1
ATOM 632 O O . SER A 1 87 ? 5.259 -9.335 -12.184 1.00 85.06 87 SER A O 1
ATOM 634 N N . SER A 1 88 ? 3.124 -10.018 -11.945 1.00 83.88 88 SER A N 1
ATOM 635 C CA . SER A 1 88 ? 3.133 -10.951 -13.078 1.00 83.88 88 SER A CA 1
ATOM 636 C C . SER A 1 88 ? 3.290 -10.212 -14.406 1.00 83.88 88 SER A C 1
ATOM 638 O O . SER A 1 88 ? 4.155 -10.572 -15.195 1.00 83.88 88 SER A O 1
ATOM 640 N N . ALA A 1 89 ? 2.525 -9.136 -14.618 1.00 79.81 89 ALA A N 1
ATOM 641 C CA . ALA A 1 89 ? 2.641 -8.313 -15.824 1.00 79.81 89 ALA A CA 1
ATOM 642 C C . ALA A 1 89 ? 4.047 -7.698 -15.966 1.00 79.81 89 ALA A C 1
ATOM 644 O O . ALA A 1 89 ? 4.638 -7.703 -17.042 1.00 79.81 89 ALA A O 1
ATOM 645 N N 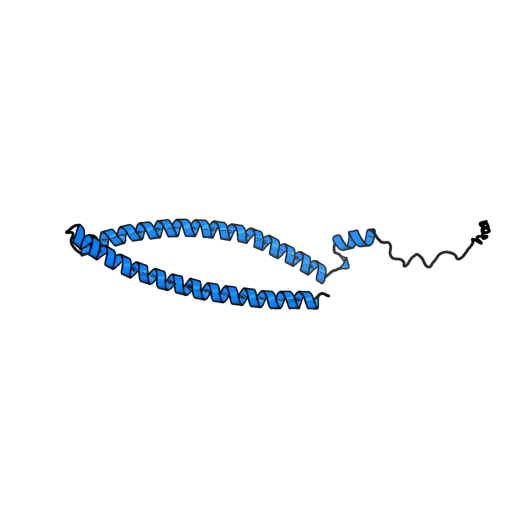. LEU A 1 90 ? 4.636 -7.239 -14.857 1.00 80.75 90 LEU A N 1
ATOM 646 C CA . LEU A 1 90 ? 6.002 -6.710 -14.848 1.00 80.75 90 LEU A CA 1
ATOM 647 C C . LEU A 1 90 ? 7.071 -7.776 -15.135 1.00 80.75 90 LEU A C 1
ATOM 649 O O . LEU A 1 90 ? 8.161 -7.422 -15.586 1.00 80.75 90 LEU A O 1
ATOM 653 N N . ALA A 1 91 ? 6.814 -9.057 -14.854 1.00 77.62 91 ALA A N 1
ATOM 654 C CA . ALA A 1 91 ? 7.765 -10.128 -15.144 1.00 77.62 91 ALA A CA 1
ATOM 655 C C . ALA A 1 91 ? 7.936 -10.332 -16.659 1.00 77.62 91 ALA A C 1
ATOM 657 O O . ALA A 1 91 ? 9.072 -10.445 -17.120 1.00 77.62 91 ALA A O 1
ATOM 658 N N . GLU A 1 92 ? 6.841 -10.273 -17.421 1.00 74.44 92 GLU A N 1
ATOM 659 C CA . GLU A 1 92 ? 6.862 -10.317 -18.892 1.00 74.44 92 GLU A CA 1
ATOM 660 C C . GLU A 1 92 ? 7.603 -9.100 -19.470 1.00 74.44 92 GLU A C 1
ATOM 662 O O . GLU A 1 92 ? 8.519 -9.248 -20.283 1.00 74.44 92 GLU A O 1
ATOM 667 N N . THR A 1 93 ? 7.324 -7.894 -18.956 1.00 75.94 93 THR A N 1
ATOM 668 C CA . THR A 1 93 ? 8.020 -6.672 -19.401 1.00 75.94 93 THR A CA 1
ATOM 669 C C . THR A 1 93 ? 9.526 -6.721 -19.114 1.00 75.94 93 THR A C 1
ATOM 671 O O . THR A 1 93 ? 10.330 -6.222 -19.902 1.00 75.94 93 THR A O 1
ATOM 674 N N . LYS A 1 94 ? 9.947 -7.339 -18.000 1.00 74.62 94 LYS A N 1
ATOM 675 C CA . LYS A 1 94 ? 11.373 -7.509 -17.672 1.00 74.62 94 LYS A CA 1
ATOM 676 C C . LYS A 1 94 ? 12.084 -8.447 -18.644 1.00 74.62 94 LYS A C 1
ATOM 678 O O . LYS A 1 94 ? 13.220 -8.148 -19.011 1.00 74.62 94 LYS A O 1
ATOM 683 N N . SER A 1 95 ? 11.458 -9.556 -19.050 1.00 78.12 95 SER A N 1
ATOM 684 C CA . SER A 1 95 ? 12.066 -10.463 -20.033 1.00 78.12 95 SER A CA 1
ATOM 685 C C . SER A 1 95 ? 12.231 -9.796 -21.395 1.00 78.12 95 SER A C 1
ATOM 687 O O . SER A 1 95 ? 13.318 -9.870 -21.966 1.00 78.12 95 SER A O 1
ATOM 689 N N . GLU A 1 96 ? 11.219 -9.059 -21.862 1.00 80.06 96 GLU A N 1
ATOM 690 C CA . GLU A 1 96 ? 11.304 -8.319 -23.126 1.00 80.06 96 GLU A CA 1
ATOM 691 C C . GLU A 1 96 ? 12.358 -7.206 -23.060 1.00 80.06 96 GLU A C 1
ATOM 693 O O . GLU A 1 96 ? 13.129 -7.005 -23.997 1.00 80.06 96 GLU A O 1
ATOM 698 N N . PHE A 1 97 ? 12.464 -6.511 -21.924 1.00 77.19 97 PHE A N 1
ATOM 699 C CA . PHE A 1 97 ? 13.483 -5.484 -21.719 1.00 77.19 97 PHE A CA 1
ATOM 700 C C . PHE A 1 97 ? 14.911 -6.055 -21.724 1.00 77.19 97 PHE A C 1
ATOM 702 O O . PHE A 1 97 ? 15.806 -5.471 -22.340 1.00 77.19 97 PHE A O 1
ATOM 709 N N . LEU A 1 98 ? 15.137 -7.205 -21.078 1.00 82.00 98 LEU A N 1
ATOM 710 C CA . LEU A 1 98 ? 16.435 -7.892 -21.089 1.00 82.00 98 LEU A CA 1
ATOM 711 C C . LEU A 1 98 ? 16.804 -8.401 -22.483 1.00 82.00 98 LEU A C 1
ATOM 713 O O . LEU A 1 98 ? 17.969 -8.315 -22.881 1.00 82.00 98 LEU A O 1
ATOM 717 N N . GLU A 1 99 ? 15.828 -8.906 -23.233 1.00 80.69 99 GLU A N 1
ATOM 718 C CA . GLU A 1 99 ? 16.042 -9.330 -24.609 1.00 80.69 99 GLU A CA 1
ATOM 719 C C . GLU A 1 99 ? 16.394 -8.137 -25.503 1.00 80.69 99 GLU A C 1
ATOM 721 O O . GLU A 1 99 ? 17.430 -8.166 -26.172 1.00 80.69 99 GLU A O 1
ATOM 726 N N . ASN A 1 100 ? 15.628 -7.048 -25.431 1.00 79.25 100 ASN A N 1
ATOM 727 C CA . ASN A 1 100 ? 15.912 -5.807 -26.155 1.00 79.25 100 ASN A CA 1
ATOM 728 C C . ASN A 1 100 ? 17.311 -5.255 -25.826 1.00 79.25 100 ASN A C 1
ATOM 730 O O . ASN A 1 100 ? 18.061 -4.879 -26.729 1.00 79.25 100 ASN A O 1
ATOM 734 N N . LEU A 1 101 ? 17.720 -5.286 -24.553 1.00 81.06 101 LEU A N 1
ATOM 735 C CA . LEU A 1 101 ? 19.079 -4.925 -24.137 1.00 81.06 101 LEU A CA 1
ATOM 736 C C . LEU A 1 101 ? 20.147 -5.849 -24.732 1.00 81.06 101 LEU A C 1
ATOM 738 O O . LEU A 1 101 ? 21.219 -5.375 -25.115 1.00 81.06 101 LEU A O 1
ATOM 742 N N . ARG A 1 102 ? 19.878 -7.155 -24.839 1.00 81.56 102 ARG A N 1
ATOM 743 C CA . ARG A 1 102 ? 20.797 -8.115 -25.468 1.00 81.56 102 ARG A CA 1
ATOM 744 C C . ARG A 1 102 ? 20.963 -7.830 -26.963 1.00 81.56 102 ARG A C 1
ATOM 746 O O . ARG A 1 102 ? 22.096 -7.867 -27.441 1.00 81.56 102 ARG A O 1
ATOM 753 N N . TRP A 1 103 ? 19.884 -7.494 -27.672 1.00 79.06 103 TRP A N 1
ATOM 754 C CA . TRP A 1 103 ? 19.930 -7.087 -29.084 1.00 79.06 103 TRP A CA 1
ATOM 755 C C . TRP A 1 103 ? 20.719 -5.788 -29.287 1.00 79.06 103 TRP A C 1
ATOM 757 O O . TRP A 1 103 ? 21.579 -5.723 -30.169 1.00 79.06 103 TRP A O 1
ATOM 767 N N . ILE A 1 104 ? 20.496 -4.777 -28.441 1.00 76.50 104 ILE A N 1
ATOM 768 C CA . ILE A 1 104 ? 21.255 -3.516 -28.475 1.00 76.50 104 ILE A CA 1
ATOM 769 C C . ILE A 1 104 ? 22.740 -3.781 -28.201 1.00 76.50 104 ILE A C 1
ATOM 771 O O . ILE A 1 104 ? 23.603 -3.314 -28.945 1.00 76.50 104 ILE A O 1
ATOM 775 N N . LYS A 1 105 ? 23.052 -4.593 -27.183 1.00 80.12 105 LYS A N 1
ATOM 776 C CA . LYS A 1 105 ? 24.430 -4.973 -26.848 1.00 80.12 105 LYS A CA 1
ATOM 777 C C . LYS A 1 105 ? 25.116 -5.716 -27.999 1.00 80.12 105 LYS A C 1
ATOM 779 O O . LYS A 1 105 ? 26.257 -5.397 -28.320 1.00 80.12 105 LYS A O 1
ATOM 784 N N . ALA A 1 106 ? 24.434 -6.671 -28.632 1.00 73.62 106 ALA A N 1
ATOM 785 C CA . ALA A 1 106 ? 24.961 -7.404 -29.783 1.00 73.62 106 ALA A CA 1
ATOM 786 C C . ALA A 1 106 ? 25.227 -6.476 -30.981 1.00 73.62 106 ALA A C 1
ATOM 788 O O . ALA A 1 106 ? 26.267 -6.587 -31.623 1.00 73.62 106 ALA A O 1
ATOM 789 N N . THR A 1 107 ? 24.337 -5.510 -31.222 1.00 71.00 107 THR A N 1
ATOM 790 C CA . THR A 1 107 ? 24.471 -4.537 -32.319 1.00 71.00 107 THR A CA 1
ATOM 791 C C . THR A 1 107 ? 25.663 -3.593 -32.123 1.00 71.00 107 THR A C 1
ATOM 793 O O . THR A 1 107 ? 26.325 -3.241 -33.093 1.00 71.00 107 THR A O 1
ATOM 796 N N . ILE A 1 108 ? 25.967 -3.200 -30.881 1.00 71.81 108 ILE A N 1
ATOM 797 C CA . ILE A 1 108 ? 27.098 -2.306 -30.573 1.00 71.81 108 ILE A CA 1
ATOM 798 C C . ILE A 1 108 ? 28.443 -3.052 -30.601 1.00 71.81 108 ILE A C 1
ATOM 800 O O . ILE A 1 108 ? 29.443 -2.484 -31.029 1.00 71.81 108 ILE A O 1
ATOM 804 N N . ILE A 1 109 ? 28.487 -4.311 -30.147 1.00 73.94 109 ILE A N 1
ATOM 805 C CA . ILE A 1 109 ? 29.735 -5.094 -30.046 1.00 73.94 109 ILE A CA 1
ATOM 806 C C . ILE A 1 109 ? 30.139 -5.721 -31.390 1.00 73.94 109 ILE A C 1
ATOM 808 O O . ILE A 1 109 ? 31.327 -5.917 -31.642 1.00 73.94 109 ILE A O 1
ATOM 812 N N . SER A 1 110 ? 29.184 -6.067 -32.257 1.00 55.81 110 SER A N 1
ATOM 813 C CA . SER A 1 110 ? 29.471 -6.716 -33.544 1.00 55.81 110 SER A CA 1
ATOM 814 C C . SER A 1 110 ? 28.478 -6.269 -34.624 1.00 55.81 110 SER A C 1
ATOM 816 O O . SER A 1 110 ? 27.542 -7.001 -34.951 1.00 55.81 110 SER A O 1
ATOM 818 N N . PRO A 1 111 ? 28.660 -5.065 -35.195 1.00 56.41 111 PRO A N 1
ATOM 819 C CA . PRO A 1 111 ? 27.769 -4.550 -36.236 1.00 56.41 111 PRO A CA 1
ATOM 820 C C . PRO A 1 111 ? 27.757 -5.421 -37.510 1.00 56.41 111 PRO A C 1
ATOM 822 O O . PRO A 1 111 ? 26.727 -5.488 -38.183 1.00 56.41 111 PRO A O 1
ATOM 825 N N . ASP A 1 112 ? 28.841 -6.148 -37.806 1.00 54.56 112 ASP A N 1
ATOM 826 C CA . ASP A 1 112 ? 28.986 -6.950 -39.036 1.00 54.56 112 ASP A CA 1
ATOM 827 C C . ASP A 1 112 ? 28.327 -8.344 -38.982 1.00 54.56 112 ASP A C 1
ATOM 829 O O . ASP A 1 112 ? 28.096 -8.963 -40.019 1.00 54.56 112 ASP A O 1
ATOM 833 N N . THR A 1 113 ? 27.970 -8.856 -37.798 1.00 54.62 113 THR A N 1
ATOM 834 C CA . THR A 1 113 ? 27.347 -10.193 -37.644 1.00 54.62 113 THR A CA 1
ATOM 835 C C . THR A 1 113 ? 25.848 -10.147 -37.352 1.00 54.62 113 THR A C 1
ATOM 837 O O . THR A 1 113 ? 25.208 -11.182 -37.164 1.00 54.62 113 THR A O 1
ATOM 840 N N . SER A 1 114 ? 25.251 -8.955 -37.337 1.00 47.84 114 SER A N 1
ATOM 841 C CA . SER A 1 114 ? 23.804 -8.794 -37.209 1.00 47.84 114 SER A CA 1
ATOM 842 C C . SER A 1 114 ? 23.098 -9.332 -38.457 1.00 47.84 114 SER A C 1
ATOM 844 O O . SER A 1 114 ? 23.284 -8.804 -39.551 1.00 47.84 114 SER A O 1
ATOM 846 N N . ALA A 1 115 ? 22.219 -10.329 -38.299 1.00 57.06 115 ALA A N 1
ATOM 847 C CA . ALA A 1 115 ? 21.402 -10.886 -39.388 1.00 57.06 115 ALA A CA 1
ATOM 848 C C . ALA A 1 115 ? 20.593 -9.809 -40.144 1.00 57.06 115 ALA A C 1
ATOM 850 O O . ALA A 1 115 ? 20.325 -9.925 -41.338 1.00 57.06 115 ALA A O 1
ATOM 851 N N . ARG A 1 116 ? 20.243 -8.709 -39.461 1.00 55.38 116 ARG A N 1
ATOM 852 C CA . ARG A 1 116 ? 19.558 -7.559 -40.067 1.00 55.38 116 ARG A CA 1
ATOM 853 C C . ARG A 1 116 ? 20.493 -6.701 -40.925 1.00 55.38 116 ARG A C 1
ATOM 855 O O . ARG A 1 116 ? 20.028 -6.086 -41.881 1.00 55.38 116 ARG A O 1
ATOM 862 N N . ASN A 1 117 ? 21.782 -6.657 -40.592 1.00 54.56 117 ASN A N 1
ATOM 863 C CA . ASN A 1 117 ? 22.797 -5.986 -41.401 1.00 54.56 117 ASN A CA 1
ATOM 864 C C . ASN A 1 117 ? 23.207 -6.856 -42.602 1.00 54.56 117 ASN A C 1
ATOM 866 O O . ASN A 1 117 ? 23.364 -6.324 -43.694 1.00 54.56 117 ASN A O 1
ATOM 870 N N . GLN A 1 118 ? 23.226 -8.186 -42.437 1.00 59.84 118 GLN A N 1
ATOM 871 C CA . GLN A 1 118 ? 23.440 -9.146 -43.531 1.00 59.84 118 GLN A CA 1
ATOM 872 C C . GLN A 1 118 ? 22.342 -9.066 -44.609 1.00 59.84 118 GLN A C 1
ATOM 874 O O . GLN A 1 118 ? 22.640 -8.964 -45.795 1.00 59.84 118 GLN A O 1
ATOM 879 N N . LEU A 1 119 ? 21.066 -8.974 -44.211 1.00 59.28 119 LEU A N 1
ATOM 880 C CA . LEU A 1 119 ? 19.958 -8.760 -45.161 1.00 59.28 119 LEU A CA 1
ATOM 881 C C . LEU A 1 119 ? 20.068 -7.426 -45.925 1.00 59.28 119 LEU A C 1
ATOM 883 O O . LEU A 1 119 ? 19.611 -7.307 -47.063 1.00 59.28 119 LEU A O 1
ATOM 887 N N . ARG A 1 120 ? 20.672 -6.402 -45.309 1.00 57.94 120 ARG A N 1
ATOM 888 C CA . ARG A 1 120 ? 20.887 -5.098 -45.948 1.00 57.94 120 ARG A CA 1
ATOM 889 C C . ARG A 1 120 ? 22.102 -5.109 -46.880 1.00 57.94 120 ARG A C 1
ATOM 891 O O . ARG A 1 120 ? 22.014 -4.491 -47.939 1.00 57.94 120 ARG A O 1
ATOM 898 N N . SER A 1 121 ? 23.181 -5.811 -46.527 1.00 54.28 121 SER A N 1
ATOM 899 C CA . SER A 1 121 ? 24.372 -5.954 -47.378 1.00 54.28 121 SER A CA 1
ATOM 900 C C . SER A 1 121 ? 24.113 -6.792 -48.630 1.00 54.28 121 SER A C 1
ATOM 902 O O . SER A 1 121 ? 24.732 -6.551 -49.655 1.00 54.28 121 SER A O 1
ATOM 904 N N . GLU A 1 122 ? 23.155 -7.723 -48.598 1.00 58.44 122 GLU A N 1
ATOM 905 C CA . GLU A 1 122 ? 22.728 -8.452 -49.806 1.00 58.44 122 GLU A CA 1
ATOM 906 C C . GLU A 1 122 ? 21.918 -7.582 -50.783 1.00 58.44 122 GLU A C 1
ATOM 908 O O . GLU A 1 122 ? 21.881 -7.853 -51.981 1.00 58.44 122 GLU A O 1
ATOM 913 N N . SER A 1 123 ? 21.273 -6.519 -50.290 1.00 63.81 123 SER A N 1
ATOM 914 C CA . SER A 1 123 ? 20.393 -5.665 -51.102 1.00 63.81 123 SER A CA 1
ATOM 915 C C . SER A 1 123 ? 21.134 -4.557 -51.864 1.00 63.81 123 SER A C 1
ATOM 917 O O . SER A 1 123 ? 20.558 -3.948 -52.764 1.00 63.81 123 SER A O 1
ATOM 919 N N . TYR A 1 124 ? 22.390 -4.275 -51.512 1.00 56.25 124 TYR A N 1
ATOM 920 C CA . TYR A 1 124 ? 23.234 -3.284 -52.179 1.00 56.25 124 TYR A CA 1
ATOM 921 C C . TYR A 1 124 ? 24.623 -3.886 -52.402 1.00 56.25 124 TYR A C 1
ATOM 923 O O . TYR A 1 124 ? 25.413 -3.921 -51.462 1.00 56.25 124 TYR A O 1
ATOM 931 N N . PRO A 1 125 ? 24.942 -4.349 -53.623 1.00 57.81 125 PRO A N 1
ATOM 932 C CA . PRO A 1 125 ? 26.310 -4.699 -53.973 1.00 57.81 125 PRO A CA 1
ATOM 933 C C . PRO A 1 125 ? 27.215 -3.487 -53.740 1.00 57.81 125 PRO A C 1
ATOM 935 O O . PRO A 1 125 ? 26.898 -2.382 -54.194 1.00 57.81 125 PRO A O 1
ATOM 938 N N . ASP A 1 12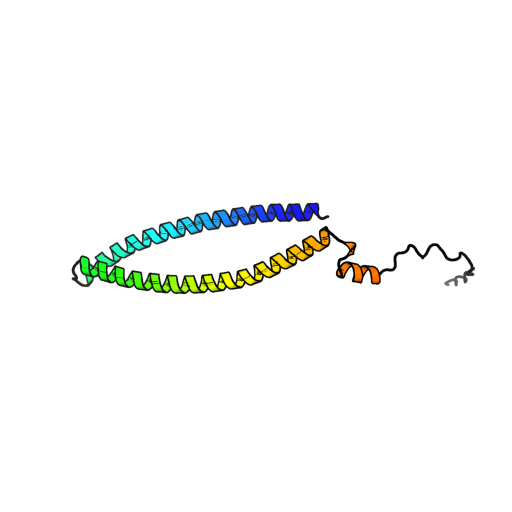6 ? 28.329 -3.685 -53.037 1.00 57.97 126 ASP A N 1
ATOM 939 C CA . ASP A 1 126 ? 29.350 -2.655 -52.872 1.00 57.97 126 ASP A CA 1
ATOM 940 C C . ASP A 1 126 ? 29.782 -2.112 -54.250 1.00 57.97 126 ASP A C 1
ATOM 942 O O . ASP A 1 126 ? 30.066 -2.894 -55.163 1.00 57.97 126 ASP A O 1
ATOM 946 N N . PRO A 1 127 ? 29.910 -0.785 -54.439 1.00 56.25 127 PRO A N 1
ATOM 947 C CA . PRO A 1 127 ? 30.325 -0.196 -55.716 1.00 56.25 127 PRO A CA 1
ATOM 948 C C . PRO A 1 127 ? 31.794 -0.481 -56.094 1.00 56.25 127 PRO A C 1
ATOM 950 O O . PRO A 1 127 ? 32.297 0.067 -57.076 1.00 56.25 127 PRO A O 1
ATOM 953 N N . VAL A 1 128 ? 32.503 -1.336 -55.350 1.00 53.69 128 VAL A N 1
ATOM 954 C CA . VAL A 1 128 ? 33.944 -1.579 -55.525 1.00 53.69 128 VAL A CA 1
ATOM 955 C C . VAL A 1 128 ? 34.257 -2.407 -56.784 1.00 53.69 128 VAL A C 1
ATOM 957 O O . VAL A 1 128 ? 35.368 -2.319 -57.301 1.00 53.69 128 VAL A O 1
ATOM 960 N N . GLU A 1 129 ? 33.284 -3.104 -57.379 1.00 50.38 129 GLU A N 1
ATOM 961 C CA . GLU A 1 129 ? 33.488 -3.837 -58.646 1.00 50.38 129 GLU A CA 1
ATOM 962 C C . GLU A 1 129 ? 33.062 -3.075 -59.919 1.00 50.38 129 GLU A C 1
ATOM 964 O O . GLU A 1 129 ? 33.186 -3.598 -61.027 1.00 50.38 129 GLU A O 1
ATOM 969 N N . ALA A 1 130 ? 32.621 -1.815 -59.815 1.00 51.44 130 ALA A N 1
ATOM 970 C CA . ALA A 1 130 ? 32.224 -1.015 -60.982 1.00 51.44 130 ALA A CA 1
ATOM 971 C C . ALA A 1 130 ? 33.374 -0.209 -61.625 1.00 51.44 130 ALA A C 1
ATOM 973 O O . ALA A 1 130 ? 33.139 0.518 -62.586 1.00 51.44 130 ALA A O 1
ATOM 974 N N . ASN A 1 131 ? 34.617 -0.330 -61.135 1.00 51.94 131 ASN A N 1
ATOM 975 C CA . ASN A 1 131 ? 35.768 0.426 -61.660 1.00 51.94 131 ASN A CA 1
ATOM 976 C C . ASN A 1 131 ? 36.786 -0.439 -62.431 1.00 51.94 131 ASN A C 1
ATOM 978 O O . ASN A 1 131 ? 37.950 -0.070 -62.567 1.00 51.94 131 ASN A O 1
ATOM 982 N N . GLY A 1 132 ? 36.358 -1.611 -62.917 1.00 53.00 132 GLY A N 1
ATOM 983 C CA . GLY A 1 132 ? 37.228 -2.586 -63.588 1.00 53.00 132 GLY A CA 1
ATOM 984 C C . GLY A 1 132 ? 36.848 -2.961 -65.023 1.00 53.00 132 GLY A C 1
ATOM 985 O O . GLY A 1 132 ? 37.502 -3.831 -65.595 1.00 53.00 132 GLY A O 1
ATOM 986 N N . ARG A 1 133 ? 35.807 -2.372 -65.633 1.00 50.47 133 ARG A N 1
ATOM 987 C CA . ARG A 1 133 ? 35.401 -2.735 -67.004 1.00 50.47 133 ARG A CA 1
ATOM 988 C C . ARG A 1 133 ? 35.143 -1.525 -67.899 1.00 50.47 133 ARG A C 1
ATOM 990 O O . ARG A 1 133 ? 34.072 -0.938 -67.899 1.00 50.47 133 ARG A O 1
ATOM 997 N N . SER A 1 134 ? 36.148 -1.268 -68.732 1.00 51.72 134 SER A N 1
ATOM 998 C CA . SER A 1 134 ? 35.988 -0.967 -70.155 1.00 51.72 134 SER A CA 1
ATOM 999 C C . SER A 1 134 ? 35.254 0.324 -70.524 1.00 51.72 134 SER A C 1
ATOM 1001 O O . SER A 1 134 ? 34.093 0.317 -70.921 1.00 51.72 134 SER A O 1
ATOM 1003 N N . TYR A 1 135 ? 36.018 1.417 -70.577 1.00 46.97 135 TYR A N 1
ATOM 1004 C CA . TYR A 1 135 ? 35.777 2.507 -71.525 1.00 46.97 135 TYR A CA 1
ATOM 1005 C C . TYR A 1 135 ? 35.910 1.973 -72.960 1.00 46.97 135 TYR A C 1
ATOM 1007 O O . TYR A 1 135 ? 36.955 2.108 -73.591 1.00 46.97 135 TYR A O 1
ATOM 1015 N N . HIS A 1 136 ? 34.870 1.334 -73.486 1.00 50.06 136 HIS A N 1
ATOM 1016 C CA . HIS A 1 136 ? 34.760 1.082 -74.917 1.00 50.06 136 HIS A CA 1
ATOM 1017 C C . HIS A 1 136 ? 33.316 1.261 -75.381 1.00 50.06 136 HIS A C 1
ATOM 1019 O O . HIS A 1 136 ? 32.434 0.492 -75.025 1.00 50.06 136 HIS A O 1
ATOM 1025 N N . ALA A 1 137 ? 33.163 2.262 -76.251 1.00 49.19 137 ALA A N 1
ATOM 1026 C CA . ALA A 1 137 ? 32.082 2.470 -77.207 1.00 49.19 137 ALA A CA 1
ATOM 1027 C C . ALA A 1 137 ? 30.698 2.863 -76.658 1.00 49.19 137 ALA A C 1
ATOM 1029 O O . ALA A 1 137 ? 29.946 2.041 -76.158 1.00 49.19 137 ALA A O 1
ATOM 1030 N N . ALA A 1 138 ? 30.293 4.104 -76.937 1.00 53.38 138 ALA A N 1
ATOM 1031 C CA . ALA A 1 138 ? 29.273 4.339 -77.964 1.00 53.38 138 ALA A CA 1
ATOM 1032 C C . ALA A 1 138 ? 29.103 5.844 -78.216 1.00 53.38 138 ALA A C 1
ATOM 1034 O O . ALA A 1 138 ? 28.483 6.577 -77.448 1.00 53.38 138 ALA A O 1
ATOM 1035 N N . SER A 1 139 ? 29.667 6.275 -79.344 1.00 56.97 139 SER A N 1
ATOM 1036 C CA . SER A 1 139 ? 29.315 7.503 -80.052 1.00 56.97 139 SER A CA 1
ATOM 1037 C C . SER A 1 139 ? 27.798 7.558 -80.251 1.00 56.97 139 SER A C 1
ATOM 1039 O O . SER A 1 139 ? 27.234 6.701 -80.931 1.00 56.97 139 SER A O 1
ATOM 1041 N N . THR A 1 140 ? 27.136 8.539 -79.641 1.00 55.28 140 THR A N 1
ATOM 1042 C CA . THR A 1 140 ? 25.713 8.818 -79.856 1.00 55.28 140 THR A CA 1
ATOM 1043 C C . THR A 1 140 ? 25.574 10.140 -80.598 1.00 55.28 140 THR A C 1
ATOM 1045 O O . THR A 1 140 ? 25.850 11.220 -80.083 1.00 55.28 140 THR A O 1
ATOM 1048 N N . ALA A 1 141 ? 25.194 10.012 -81.867 1.00 52.25 141 ALA A N 1
ATOM 1049 C CA . ALA A 1 141 ? 24.841 11.100 -82.758 1.00 52.25 141 ALA A CA 1
ATOM 1050 C C . ALA A 1 141 ? 23.571 11.818 -82.266 1.00 52.25 141 ALA A C 1
ATOM 1052 O O . ALA A 1 141 ? 22.562 11.182 -81.961 1.00 52.25 141 ALA A O 1
ATOM 1053 N N . SER A 1 142 ? 23.624 13.148 -82.219 1.00 61.72 142 SER A N 1
ATOM 1054 C CA . SER A 1 142 ? 22.499 14.028 -81.889 1.00 61.72 142 SER A CA 1
ATOM 1055 C C . SER A 1 142 ? 21.460 14.075 -83.020 1.00 61.72 142 SER A C 1
ATOM 1057 O O . SER A 1 142 ? 21.850 14.274 -84.173 1.00 61.72 142 SER A O 1
ATOM 1059 N N . PRO A 1 143 ? 20.146 13.999 -82.736 1.00 65.50 143 PRO A N 1
ATOM 1060 C CA . PRO A 1 143 ? 19.118 14.367 -83.704 1.00 65.50 143 PRO A CA 1
ATOM 1061 C C . PRO A 1 143 ? 18.734 15.865 -83.611 1.00 65.50 143 PRO A C 1
ATOM 1063 O O . PRO A 1 143 ? 18.882 16.480 -82.552 1.00 65.50 143 PRO A O 1
ATOM 1066 N N . PRO A 1 144 ? 18.252 16.476 -84.714 1.00 66.44 144 PRO A N 1
ATOM 1067 C CA . PRO A 1 144 ? 18.042 17.920 -84.828 1.00 66.44 144 PRO A CA 1
ATOM 1068 C C . PRO A 1 144 ? 16.669 18.392 -84.311 1.00 66.44 144 PRO A C 1
ATOM 1070 O O . PRO A 1 144 ? 15.654 17.714 -84.457 1.00 66.44 144 PRO A O 1
ATOM 1073 N N . PHE A 1 145 ? 16.646 19.610 -83.760 1.00 60.12 145 PHE A N 1
ATOM 1074 C CA . PHE A 1 145 ? 15.449 20.343 -83.326 1.00 60.12 145 PHE A CA 1
ATOM 1075 C C . PHE A 1 145 ? 14.500 20.694 -84.491 1.00 60.12 145 PHE A C 1
ATOM 1077 O O . PHE A 1 145 ? 14.969 21.212 -85.510 1.00 60.12 145 PHE A O 1
ATOM 1084 N N . PRO A 1 146 ? 13.167 20.565 -84.331 1.00 67.31 146 PRO A N 1
ATOM 1085 C CA . PRO A 1 146 ? 12.207 21.183 -85.238 1.00 67.31 146 PRO A CA 1
ATOM 1086 C C . PRO A 1 146 ? 11.842 22.614 -84.797 1.00 67.31 146 PRO A C 1
ATOM 1088 O O . PRO A 1 146 ? 11.563 22.888 -83.630 1.00 67.31 146 PRO A O 1
ATOM 1091 N N . LYS A 1 147 ? 11.843 23.531 -85.772 1.00 55.09 147 LYS A N 1
ATOM 1092 C CA . LYS A 1 147 ? 11.431 24.939 -85.655 1.00 55.09 147 LYS A CA 1
ATOM 1093 C C . LYS A 1 147 ? 9.907 25.046 -85.503 1.00 55.09 147 LYS A C 1
ATOM 1095 O O . LYS A 1 147 ? 9.184 24.492 -86.325 1.00 55.09 147 LYS A O 1
ATOM 1100 N N . GLN A 1 148 ? 9.439 25.806 -84.514 1.00 62.03 148 GLN A N 1
ATOM 1101 C CA . GLN A 1 148 ? 8.044 26.250 -84.409 1.00 62.03 148 GLN A CA 1
ATOM 1102 C C . GLN A 1 148 ? 7.818 27.505 -85.270 1.00 62.03 148 GLN A C 1
ATOM 1104 O O . GLN A 1 148 ? 8.663 28.405 -85.295 1.00 62.03 148 GLN A O 1
ATOM 1109 N N . ARG A 1 149 ? 6.685 27.547 -85.973 1.00 65.62 149 ARG A N 1
ATOM 1110 C CA . ARG A 1 149 ? 6.071 28.736 -86.572 1.00 65.62 149 ARG A CA 1
ATOM 1111 C C . ARG A 1 149 ? 4.611 28.763 -86.160 1.00 65.62 149 ARG A C 1
ATOM 1113 O O . ARG A 1 149 ? 4.031 27.657 -86.097 1.00 65.62 149 ARG A O 1
#

Foldseek 3Di:
DVVVVVVVVVVVVVVVVVVVVVCCVVVVVVVVVVVVVVVVVLLVQLVVCCVPVVDPSVVSSVVSVVVVVVVVVVVVVVVVVVVVVVVVVVVVVVVVVVVVVVVVVCCVVCVPPPPVVVVVCVVDPDCPPVPPDDPDDDDDDDDDDDDDD